Protein AF-A0A918FJD0-F1 (afdb_monomer_lite)

Radius of gyration: 16.18 Å; chains: 1; bounding box: 40×32×47 Å

InterPro domains:
  IPR008920 Transcription regulator FadR/GntR, C-terminal [G3DSA:1.20.120.530] (1-52)
  IPR008920 Transcription regulator FadR/GntR, C-terminal [SSF48008] (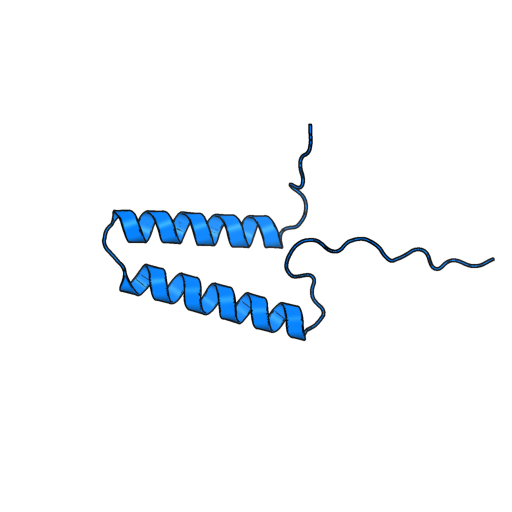6-49)

pLDDT: mean 75.7, std 21.08, range [31.19, 98.12]

Organism: NCBI:txid66870

Structure (mmCIF, N/CA/C/O backbone):
data_AF-A0A918FJD0-F1
#
_entry.id   AF-A0A918FJD0-F1
#
loop_
_atom_site.group_PDB
_atom_site.id
_atom_site.type_symbol
_atom_site.label_atom_id
_atom_site.label_alt_id
_atom_site.label_comp_id
_atom_site.label_asym_id
_atom_site.label_entity_id
_atom_site.label_seq_id
_atom_site.pdbx_PDB_ins_code
_atom_site.Cartn_x
_atom_site.Cartn_y
_atom_site.Cartn_z
_atom_site.occupancy
_atom_site.B_iso_or_equiv
_atom_site.auth_seq_id
_atom_site.auth_comp_id
_atom_site.auth_asym_id
_atom_site.auth_atom_id
_atom_site.pdbx_PDB_model_num
ATOM 1 N N . MET A 1 1 ? 8.056 25.282 -12.041 1.00 33.38 1 MET A N 1
ATOM 2 C CA . MET A 1 1 ? 7.607 24.374 -10.966 1.00 33.38 1 MET A CA 1
ATOM 3 C C . MET A 1 1 ? 7.455 22.983 -11.553 1.00 33.38 1 MET A C 1
ATOM 5 O O . MET A 1 1 ? 6.861 22.824 -12.610 1.00 33.38 1 MET A O 1
ATOM 9 N N . THR A 1 2 ? 8.139 22.035 -10.929 1.00 40.16 2 THR A N 1
ATOM 10 C CA . THR A 1 2 ? 8.472 20.680 -11.375 1.00 40.16 2 THR A CA 1
ATOM 11 C C . THR A 1 2 ? 7.248 19.770 -11.422 1.00 40.16 2 THR A C 1
ATOM 13 O O . THR A 1 2 ? 6.564 19.598 -10.420 1.00 40.16 2 THR A O 1
ATOM 16 N N . SER A 1 3 ? 6.982 19.137 -12.566 1.00 31.19 3 SER A N 1
ATOM 17 C CA . SER A 1 3 ? 5.984 18.070 -12.641 1.00 31.19 3 SER A CA 1
ATOM 18 C C . SER A 1 3 ? 6.588 16.843 -13.306 1.00 31.19 3 SER A C 1
ATOM 20 O O . SER A 1 3 ? 6.498 16.644 -14.513 1.00 31.19 3 SER A O 1
ATOM 22 N N . ALA A 1 4 ? 7.199 16.002 -12.472 1.00 45.91 4 ALA A N 1
ATOM 23 C CA . ALA A 1 4 ? 7.590 14.627 -12.766 1.00 45.91 4 ALA A CA 1
ATOM 24 C C . ALA A 1 4 ? 6.350 13.717 -12.932 1.00 45.91 4 ALA A C 1
ATOM 26 O O . ALA A 1 4 ? 6.260 12.634 -12.364 1.00 45.91 4 ALA A O 1
ATOM 27 N N . ARG A 1 5 ? 5.352 14.180 -13.691 1.00 44.81 5 ARG A N 1
ATOM 28 C CA . ARG A 1 5 ? 4.064 13.507 -13.903 1.00 44.81 5 ARG A CA 1
ATOM 29 C C . ARG A 1 5 ? 4.108 12.405 -14.962 1.00 44.81 5 ARG A C 1
ATOM 31 O O . ARG A 1 5 ? 3.087 11.781 -15.222 1.00 44.81 5 ARG A O 1
ATOM 38 N N . GLN A 1 6 ? 5.250 12.159 -15.598 1.00 43.78 6 GLN A N 1
ATOM 39 C CA . GLN A 1 6 ? 5.309 11.344 -16.812 1.00 43.78 6 GLN A CA 1
ATOM 40 C C . GLN A 1 6 ? 6.218 10.124 -16.654 1.00 43.78 6 GLN A C 1
ATOM 42 O O . GLN A 1 6 ? 7.233 9.978 -17.319 1.00 43.78 6 GLN A O 1
ATOM 47 N N . SER A 1 7 ? 5.814 9.194 -15.792 1.00 49.22 7 SER A N 1
ATOM 48 C CA . SER A 1 7 ? 6.043 7.771 -16.064 1.00 49.22 7 SER A CA 1
ATOM 49 C C . SER A 1 7 ? 4.839 6.993 -15.534 1.00 49.22 7 SER A C 1
ATOM 51 O O . SER A 1 7 ? 4.475 7.127 -14.366 1.00 49.22 7 SER A O 1
ATOM 53 N N . GLY A 1 8 ? 4.154 6.231 -16.395 1.00 57.62 8 GLY A N 1
ATOM 54 C CA . GLY A 1 8 ? 2.898 5.541 -16.051 1.00 57.62 8 GLY A CA 1
ATOM 55 C C . GLY A 1 8 ? 3.004 4.600 -14.840 1.00 57.62 8 GLY A C 1
ATOM 56 O O . GLY A 1 8 ? 2.005 4.316 -14.181 1.00 57.62 8 GLY A O 1
ATOM 57 N N . THR A 1 9 ? 4.223 4.184 -14.499 1.00 61.25 9 THR A N 1
ATOM 58 C CA . THR A 1 9 ? 4.584 3.374 -13.333 1.00 61.25 9 THR A CA 1
ATOM 59 C C . THR A 1 9 ? 4.566 4.151 -12.013 1.00 61.25 9 THR A C 1
ATOM 61 O O . THR A 1 9 ? 4.108 3.604 -11.014 1.00 61.25 9 THR A O 1
ATOM 64 N N . ALA A 1 10 ? 4.977 5.425 -11.981 1.00 69.94 10 ALA A N 1
ATOM 65 C CA . ALA A 1 10 ? 4.927 6.238 -10.758 1.00 69.94 10 ALA A CA 1
ATOM 66 C C . ALA A 1 10 ? 3.479 6.501 -10.313 1.00 69.94 10 ALA A C 1
ATOM 68 O O . ALA A 1 10 ? 3.141 6.332 -9.146 1.00 69.94 10 ALA A O 1
ATOM 69 N N . LEU A 1 11 ? 2.593 6.796 -11.268 1.00 76.88 11 LEU A N 1
ATOM 70 C CA . LEU A 1 11 ? 1.159 6.966 -11.014 1.00 76.88 11 LEU A CA 1
ATOM 71 C C . LEU A 1 11 ? 0.488 5.663 -10.544 1.00 76.88 11 LEU A C 1
ATOM 73 O O . LEU A 1 11 ? -0.500 5.679 -9.812 1.00 76.88 11 LEU A O 1
ATOM 77 N N 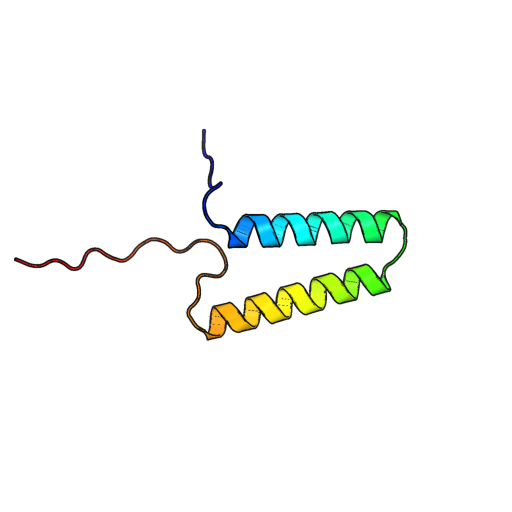. GLN A 1 12 ? 0.993 4.508 -10.981 1.00 78.25 12 GLN A N 1
ATOM 78 C CA . GLN A 1 12 ? 0.495 3.216 -10.517 1.00 78.25 12 GLN A CA 1
ATOM 79 C C . GLN A 1 12 ? 0.939 2.910 -9.082 1.00 78.25 12 GLN A C 1
ATOM 81 O O . GLN A 1 12 ? 0.138 2.377 -8.316 1.00 78.25 12 GLN A O 1
ATOM 86 N N . SER A 1 13 ? 2.176 3.256 -8.714 1.00 80.50 13 SER A N 1
ATOM 87 C CA . SER A 1 13 ? 2.644 3.183 -7.325 1.00 80.50 13 SER A CA 1
ATOM 88 C C . SER A 1 13 ? 1.817 4.084 -6.414 1.00 80.50 13 SER A C 1
ATOM 90 O O . SER A 1 13 ? 1.305 3.605 -5.409 1.00 80.50 13 SER A O 1
ATOM 92 N N . ASP A 1 14 ? 1.599 5.334 -6.821 1.00 85.38 14 ASP A N 1
ATOM 93 C CA . ASP A 1 14 ? 0.864 6.336 -6.043 1.00 85.38 14 ASP A CA 1
ATOM 94 C C . ASP A 1 14 ? -0.586 5.905 -5.760 1.00 85.38 14 ASP A C 1
ATOM 96 O O . ASP A 1 14 ? -1.045 5.929 -4.621 1.00 85.38 14 ASP A O 1
ATOM 100 N N . ARG A 1 15 ? -1.282 5.361 -6.770 1.00 89.12 15 ARG A N 1
ATOM 101 C CA . ARG A 1 15 ? -2.630 4.791 -6.590 1.00 89.12 15 ARG A CA 1
ATOM 102 C C . ARG A 1 15 ? -2.661 3.609 -5.622 1.00 89.12 15 ARG A C 1
ATOM 104 O O . ARG A 1 15 ? -3.593 3.493 -4.835 1.00 89.12 15 ARG A O 1
ATOM 111 N N . LYS A 1 16 ? -1.657 2.727 -5.674 1.00 86.56 16 LYS A N 1
ATOM 112 C CA . LYS A 1 16 ? -1.566 1.591 -4.742 1.00 86.56 16 LYS A CA 1
ATOM 113 C C . LYS A 1 16 ? -1.273 2.058 -3.318 1.00 86.56 16 LYS A C 1
ATOM 115 O O . LYS A 1 16 ? -1.797 1.473 -2.381 1.00 86.56 16 LYS A O 1
ATOM 120 N N . HIS A 1 17 ? -0.466 3.103 -3.154 1.00 91.88 17 HIS A N 1
ATOM 121 C CA . HIS A 1 17 ? -0.191 3.690 -1.842 1.00 91.88 17 HIS A CA 1
ATOM 122 C C . HIS A 1 17 ? -1.424 4.393 -1.272 1.00 91.88 17 HIS A C 1
ATOM 124 O O . HIS A 1 17 ? -1.704 4.229 -0.091 1.00 91.88 17 HIS A O 1
ATOM 130 N N . HIS A 1 18 ? -2.204 5.091 -2.102 1.00 94.62 18 HIS A N 1
ATOM 131 C CA . HIS A 1 18 ? -3.471 5.687 -1.672 1.00 94.62 18 HIS A CA 1
ATOM 132 C C . HIS A 1 18 ? -4.461 4.630 -1.164 1.00 94.62 18 HIS A C 1
ATOM 134 O O . HIS A 1 18 ? -4.973 4.763 -0.058 1.00 94.62 18 HIS A O 1
ATOM 140 N N . LEU A 1 19 ? -4.626 3.530 -1.906 1.00 94.31 19 LEU A N 1
ATOM 141 C CA . LEU A 1 19 ? -5.472 2.406 -1.493 1.00 94.31 19 LEU A CA 1
ATOM 142 C C . LEU A 1 19 ? -5.030 1.798 -0.151 1.00 94.31 19 LEU A C 1
ATOM 144 O O . LEU A 1 19 ? -5.854 1.440 0.679 1.00 94.31 19 LEU A O 1
ATOM 148 N N . VAL A 1 20 ? -3.723 1.692 0.094 1.00 96.00 20 VAL A N 1
ATOM 149 C CA . VAL A 1 20 ? -3.204 1.190 1.378 1.00 96.00 20 VAL A CA 1
ATOM 150 C C . VAL A 1 20 ? -3.582 2.119 2.531 1.00 96.00 20 VAL A C 1
ATOM 152 O O . VAL A 1 20 ? -3.922 1.638 3.608 1.00 96.00 20 VAL A O 1
ATOM 155 N N . LEU A 1 21 ? -3.554 3.437 2.318 1.00 96.25 21 LEU A N 1
ATOM 156 C CA . LEU A 1 21 ? -3.995 4.395 3.332 1.00 96.25 21 LEU A CA 1
ATOM 157 C C . LEU A 1 21 ? -5.496 4.267 3.611 1.00 96.25 21 LEU A C 1
ATOM 159 O O . LEU A 1 21 ? -5.882 4.299 4.776 1.00 96.25 21 LEU A O 1
ATOM 163 N N . GLU A 1 22 ? -6.320 4.073 2.580 1.00 97.62 22 GLU A N 1
ATOM 164 C CA . GLU A 1 22 ? -7.759 3.821 2.737 1.00 97.62 22 GLU A CA 1
ATOM 165 C C . GLU A 1 22 ? -8.013 2.562 3.579 1.00 97.62 22 GLU A C 1
ATOM 167 O O . GLU A 1 22 ? -8.708 2.634 4.589 1.00 97.62 22 GLU A O 1
ATOM 172 N N . LEU A 1 23 ? -7.345 1.449 3.264 1.00 97.69 23 LEU A N 1
ATOM 173 C CA . LEU A 1 23 ? -7.471 0.192 4.014 1.00 97.69 23 LEU A CA 1
ATOM 174 C C . LEU A 1 23 ? -7.034 0.334 5.483 1.00 97.69 23 LEU A C 1
ATOM 176 O O . LEU A 1 23 ? -7.684 -0.185 6.390 1.00 97.69 23 LEU A O 1
ATOM 180 N N . ILE A 1 24 ? -5.970 1.098 5.755 1.00 95.69 24 ILE A N 1
ATOM 181 C CA . ILE A 1 24 ? -5.529 1.389 7.131 1.00 95.69 24 ILE A CA 1
ATOM 182 C C . ILE A 1 24 ? -6.578 2.214 7.889 1.00 95.69 24 ILE A C 1
ATOM 184 O O . ILE A 1 24 ? -6.808 1.974 9.081 1.00 95.69 24 ILE A O 1
ATOM 188 N N . LEU A 1 25 ? -7.210 3.187 7.225 1.00 97.44 25 LEU A N 1
ATOM 189 C CA . LEU A 1 25 ? -8.288 3.982 7.816 1.00 97.44 25 LEU A CA 1
ATOM 190 C C . LEU A 1 25 ? -9.514 3.113 8.124 1.00 97.44 25 LEU A C 1
ATOM 192 O O . LEU A 1 25 ? -10.105 3.266 9.193 1.00 97.44 25 LEU A O 1
ATOM 196 N N . GLU A 1 26 ? -9.820 2.150 7.255 1.00 98.12 26 GLU A N 1
ATOM 197 C CA . GLU A 1 26 ? -10.864 1.135 7.447 1.00 98.12 26 GLU A CA 1
ATOM 198 C C . GLU A 1 26 ? -10.493 0.049 8.473 1.00 98.12 26 GLU A C 1
ATOM 200 O O . GLU A 1 26 ? -11.316 -0.806 8.791 1.00 98.12 26 GLU A O 1
ATOM 205 N N . LYS A 1 27 ? -9.285 0.112 9.055 1.00 97.75 27 LYS A N 1
ATOM 206 C CA . LYS A 1 27 ? -8.732 -0.872 10.004 1.00 97.75 27 LYS A CA 1
ATOM 207 C C . LYS A 1 27 ? -8.517 -2.265 9.408 1.00 97.75 27 LYS A C 1
ATOM 209 O O . LYS A 1 27 ? -8.323 -3.218 10.160 1.00 97.75 27 LYS A O 1
ATOM 214 N N . ASP A 1 28 ? -8.454 -2.371 8.088 1.00 97.88 28 ASP A N 1
ATOM 215 C CA . ASP A 1 28 ? -8.106 -3.602 7.389 1.00 97.88 28 ASP A CA 1
ATOM 216 C C . ASP A 1 28 ? -6.588 -3.681 7.151 1.00 97.88 28 ASP A C 1
ATOM 218 O O . ASP A 1 28 ? -6.051 -3.349 6.088 1.00 97.88 28 ASP A O 1
ATOM 222 N N . GLY A 1 29 ? -5.871 -4.091 8.201 1.00 97.25 29 GLY A N 1
ATOM 223 C CA . GLY A 1 29 ? -4.415 -4.242 8.166 1.00 97.25 29 GLY A CA 1
ATOM 224 C C . GLY A 1 29 ? -3.937 -5.390 7.273 1.00 97.25 29 GLY A C 1
ATOM 225 O O . GLY A 1 29 ? -2.894 -5.263 6.630 1.00 97.25 29 GLY A O 1
ATOM 226 N N . ASP A 1 30 ? -4.705 -6.477 7.192 1.00 98.00 30 ASP A N 1
ATOM 227 C CA . ASP A 1 30 ? -4.342 -7.667 6.420 1.00 98.00 30 ASP A CA 1
ATOM 228 C C . ASP A 1 30 ? -4.382 -7.370 4.914 1.00 98.00 30 ASP A C 1
ATOM 230 O O . ASP A 1 30 ? -3.433 -7.677 4.180 1.00 98.00 30 ASP A O 1
ATOM 234 N N . SER A 1 31 ? -5.434 -6.690 4.444 1.00 96.38 31 SER A N 1
ATOM 235 C CA . SER A 1 31 ? -5.523 -6.253 3.048 1.00 96.38 31 SER A CA 1
ATOM 236 C C . SER A 1 31 ? -4.458 -5.211 2.709 1.00 96.38 31 SER A C 1
ATOM 238 O O . SER A 1 31 ? -3.841 -5.281 1.640 1.00 96.38 31 SER A O 1
ATOM 240 N N . ALA A 1 32 ? -4.182 -4.268 3.617 1.00 97.38 32 ALA A N 1
ATOM 241 C CA . ALA A 1 32 ? -3.124 -3.275 3.432 1.00 97.38 32 ALA A CA 1
ATOM 242 C C . ALA A 1 32 ? -1.741 -3.936 3.273 1.00 97.38 32 ALA A C 1
ATOM 244 O O . ALA A 1 32 ? -0.977 -3.592 2.360 1.00 97.38 32 ALA A O 1
ATOM 245 N N . GLU A 1 33 ? -1.429 -4.926 4.116 1.00 97.31 33 GLU A N 1
ATOM 246 C CA . GLU A 1 33 ? -0.195 -5.705 4.018 1.00 97.31 33 GLU A CA 1
ATOM 247 C C . GLU A 1 33 ? -0.113 -6.443 2.679 1.00 97.31 33 GLU A C 1
ATOM 249 O O . GLU A 1 33 ? 0.912 -6.376 1.991 1.00 97.31 33 GLU A O 1
ATOM 254 N N . HIS A 1 34 ? -1.196 -7.113 2.278 1.00 96.94 34 HIS A N 1
ATOM 255 C CA . HIS A 1 34 ? -1.249 -7.864 1.029 1.00 96.94 34 HIS A CA 1
ATOM 256 C C . HIS A 1 34 ? -0.951 -6.972 -0.186 1.00 96.94 34 HIS A C 1
ATOM 258 O O . HIS A 1 34 ? -0.090 -7.302 -1.012 1.00 96.94 34 HIS A O 1
ATOM 264 N N . VAL A 1 35 ? -1.596 -5.803 -0.265 1.00 95.00 35 VAL A N 1
ATOM 265 C CA . VAL A 1 35 ? -1.389 -4.833 -1.351 1.00 95.00 35 VAL A CA 1
ATOM 266 C C . VAL A 1 35 ? 0.064 -4.350 -1.393 1.00 95.00 35 VAL A C 1
ATOM 268 O O . VAL A 1 35 ? 0.673 -4.319 -2.470 1.00 95.00 35 VAL A O 1
ATOM 271 N N . MET A 1 36 ? 0.659 -4.023 -0.241 1.00 94.81 36 MET A N 1
ATOM 272 C CA . MET A 1 36 ? 2.056 -3.578 -0.173 1.00 94.81 36 MET A CA 1
ATOM 273 C C . MET A 1 36 ? 3.048 -4.686 -0.524 1.00 94.81 36 MET A C 1
ATOM 275 O O . MET A 1 36 ? 4.024 -4.445 -1.241 1.00 94.81 36 MET A O 1
ATOM 279 N N . ARG A 1 37 ? 2.794 -5.916 -0.076 1.00 96.19 37 ARG A N 1
ATOM 280 C CA . ARG A 1 37 ? 3.631 -7.082 -0.374 1.00 96.19 37 ARG A CA 1
ATOM 281 C C . ARG A 1 37 ? 3.685 -7.352 -1.875 1.00 96.19 37 ARG A C 1
ATOM 283 O O . ARG A 1 37 ? 4.774 -7.529 -2.428 1.00 96.19 37 ARG A O 1
ATOM 290 N N . GLU A 1 38 ? 2.540 -7.331 -2.548 1.00 94.81 38 GLU A N 1
ATOM 291 C CA . GLU A 1 38 ? 2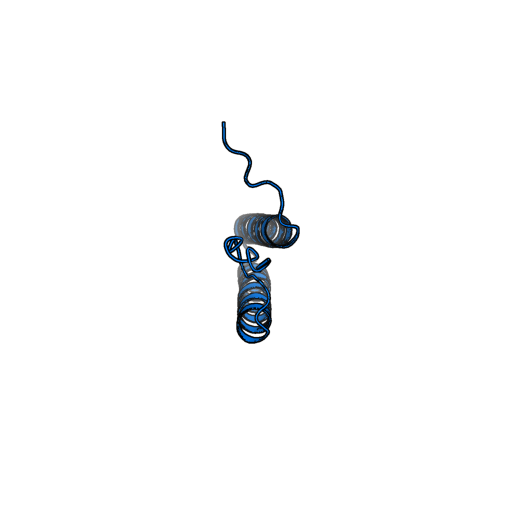.474 -7.533 -3.997 1.00 94.81 38 GLU A CA 1
ATOM 292 C C . GLU A 1 38 ? 3.043 -6.340 -4.774 1.00 94.81 38 GLU A C 1
ATOM 294 O O . GLU A 1 38 ? 3.725 -6.528 -5.784 1.00 94.81 38 GLU A O 1
ATOM 299 N N . HIS A 1 39 ? 2.870 -5.113 -4.275 1.00 92.62 39 HIS A N 1
ATOM 300 C CA . HIS A 1 39 ? 3.536 -3.933 -4.824 1.00 92.62 39 HIS A CA 1
ATOM 301 C C . HIS A 1 39 ? 5.067 -4.080 -4.809 1.00 92.62 39 HIS A C 1
ATOM 303 O O . HIS A 1 39 ? 5.704 -3.953 -5.855 1.00 92.62 39 HIS A O 1
ATOM 309 N N . VAL A 1 40 ? 5.664 -4.415 -3.659 1.00 90.25 40 VAL A N 1
ATOM 310 C CA . VAL A 1 40 ? 7.121 -4.592 -3.526 1.00 90.25 40 VAL A CA 1
ATOM 311 C C . VAL A 1 40 ? 7.620 -5.742 -4.396 1.00 90.25 40 VAL A C 1
ATOM 313 O O . VAL A 1 40 ? 8.674 -5.628 -5.020 1.00 90.25 40 VAL A O 1
ATOM 316 N N . ARG A 1 41 ? 6.867 -6.844 -4.489 1.00 91.88 41 ARG A N 1
ATOM 317 C CA . ARG A 1 41 ? 7.207 -7.974 -5.367 1.00 91.88 41 ARG A CA 1
ATOM 318 C C . ARG A 1 41 ? 7.199 -7.580 -6.838 1.00 91.88 41 ARG A C 1
ATOM 320 O O . ARG A 1 41 ? 8.145 -7.923 -7.548 1.00 91.88 41 ARG A O 1
ATOM 327 N N . ALA A 1 42 ? 6.171 -6.867 -7.291 1.00 86.31 42 ALA A N 1
ATOM 328 C CA . ALA A 1 42 ? 6.072 -6.387 -8.666 1.00 86.31 42 ALA A CA 1
ATOM 329 C C . ALA A 1 42 ? 7.215 -5.420 -8.997 1.00 86.31 42 ALA A C 1
ATOM 331 O O . ALA A 1 42 ? 7.872 -5.578 -10.027 1.00 86.31 42 ALA A O 1
ATOM 332 N N . SER A 1 43 ? 7.521 -4.501 -8.080 1.00 84.06 43 SER A N 1
ATOM 333 C CA . SER A 1 43 ? 8.676 -3.618 -8.200 1.00 84.06 43 SER A CA 1
ATOM 334 C C . SER A 1 43 ? 9.975 -4.436 -8.255 1.00 84.06 43 SER A C 1
ATOM 336 O O . SER A 1 43 ? 10.727 -4.400 -9.218 1.00 84.06 43 SER A O 1
ATOM 338 N N . ARG A 1 44 ? 10.241 -5.332 -7.312 1.00 87.44 44 ARG A N 1
ATOM 339 C CA . ARG A 1 44 ? 11.460 -6.152 -7.386 1.00 87.44 44 ARG A CA 1
ATOM 340 C C . ARG A 1 44 ? 11.603 -6.910 -8.719 1.00 87.44 44 ARG A C 1
ATOM 342 O O . ARG A 1 44 ? 12.710 -6.992 -9.244 1.00 87.44 44 ARG A O 1
ATOM 349 N N . ARG A 1 45 ? 10.508 -7.432 -9.285 1.00 87.12 45 ARG A N 1
ATOM 350 C CA . ARG A 1 45 ? 10.525 -8.112 -10.593 1.00 87.12 45 ARG A CA 1
ATOM 351 C C . ARG A 1 45 ? 10.877 -7.174 -11.742 1.00 87.12 45 ARG A C 1
ATOM 353 O O . ARG A 1 45 ? 11.728 -7.538 -12.544 1.00 87.12 45 ARG A O 1
ATOM 360 N N . ALA A 1 46 ? 10.268 -5.993 -11.827 1.00 83.38 46 ALA A N 1
ATOM 361 C CA . ALA A 1 46 ? 10.588 -5.078 -12.919 1.00 83.38 46 ALA A CA 1
ATOM 362 C C . ALA A 1 46 ? 12.021 -4.507 -12.791 1.00 83.38 46 ALA A C 1
ATOM 364 O O . ALA A 1 46 ? 12.685 -4.380 -13.812 1.00 83.38 46 ALA A O 1
ATOM 365 N N . LEU A 1 47 ? 12.560 -4.328 -11.573 1.00 82.12 47 LEU A N 1
ATOM 366 C CA . LEU A 1 47 ? 13.964 -3.942 -11.361 1.00 82.12 47 LEU A CA 1
ATOM 367 C C . LEU A 1 47 ? 14.906 -4.999 -11.937 1.00 82.12 47 LEU A C 1
ATOM 369 O O . LEU A 1 47 ? 15.823 -4.687 -12.689 1.00 82.12 47 LEU A O 1
ATOM 373 N N . MET A 1 48 ? 14.646 -6.266 -11.609 1.00 84.25 48 MET A N 1
ATOM 374 C CA . MET A 1 48 ? 15.437 -7.399 -12.097 1.00 84.25 48 MET A CA 1
ATOM 375 C C . MET A 1 48 ? 15.295 -7.615 -13.608 1.00 84.25 48 MET A C 1
ATOM 377 O O . MET A 1 48 ? 16.211 -8.135 -14.235 1.00 84.25 48 MET A O 1
ATOM 381 N N . ALA A 1 49 ? 14.176 -7.197 -14.203 1.00 83.44 49 ALA A N 1
ATOM 382 C CA . ALA A 1 49 ? 13.966 -7.220 -15.649 1.00 83.44 49 ALA A CA 1
ATOM 383 C C . ALA A 1 49 ? 14.642 -6.047 -16.387 1.00 83.44 49 ALA A C 1
ATOM 385 O O . ALA A 1 49 ? 14.467 -5.916 -17.596 1.00 83.44 49 ALA A O 1
ATOM 386 N N . GLY A 1 50 ? 15.368 -5.167 -15.684 1.00 74.06 50 GLY A N 1
ATOM 387 C CA . GLY A 1 50 ? 15.930 -3.946 -16.267 1.00 74.06 50 GLY A CA 1
ATOM 388 C C . GLY A 1 50 ? 14.867 -2.919 -16.664 1.00 74.06 50 GLY A C 1
ATOM 389 O O . GLY A 1 50 ? 15.170 -1.958 -17.369 1.00 74.06 50 GLY A O 1
ATOM 390 N N . LEU A 1 51 ? 13.619 -3.105 -16.222 1.00 70.81 51 LEU A N 1
ATOM 391 C CA . LEU A 1 51 ? 12.571 -2.110 -16.381 1.00 70.81 51 LEU A CA 1
ATOM 392 C C . LEU A 1 51 ? 12.792 -0.995 -15.353 1.00 70.81 51 LEU A C 1
ATOM 394 O O . LEU A 1 51 ? 13.052 -1.280 -14.179 1.00 70.81 51 LEU A O 1
ATOM 398 N N . PRO A 1 52 ? 12.652 0.279 -15.755 1.00 61.00 52 PRO A N 1
ATOM 399 C CA . PRO A 1 52 ? 12.823 1.389 -14.837 1.00 61.00 52 PRO A CA 1
ATOM 400 C C . PRO A 1 52 ? 11.766 1.310 -13.739 1.00 61.00 52 PRO A C 1
ATOM 402 O O . PRO A 1 52 ? 10.558 1.381 -13.990 1.00 61.00 52 PRO A O 1
ATOM 405 N N . ILE A 1 53 ? 12.233 1.185 -12.503 1.00 61.78 53 ILE A N 1
ATOM 406 C CA . ILE A 1 53 ? 11.376 1.213 -11.320 1.00 61.78 53 ILE A CA 1
ATOM 407 C C . ILE A 1 53 ? 11.617 2.528 -10.650 1.00 61.78 53 ILE A C 1
ATOM 409 O O . ILE A 1 53 ? 12.514 2.674 -9.829 1.00 61.78 53 ILE A O 1
ATOM 413 N N . GLY A 1 54 ? 10.814 3.495 -11.065 1.00 62.50 54 GLY A N 1
ATOM 414 C CA . GLY A 1 54 ? 11.021 4.868 -10.661 1.00 62.50 54 GLY A CA 1
ATOM 415 C C . GLY A 1 54 ? 12.249 5.456 -11.349 1.00 62.50 54 GLY A C 1
ATOM 416 O O . GLY A 1 54 ? 13.375 5.041 -11.122 1.00 62.50 54 GLY A O 1
ATOM 417 N N . GLY A 1 55 ? 11.995 6.439 -12.211 1.00 58.47 55 GLY A N 1
ATOM 418 C CA . GLY A 1 55 ? 12.950 7.472 -12.611 1.00 58.47 55 GLY A CA 1
ATOM 419 C C . GLY A 1 55 ? 14.405 7.043 -12.809 1.00 58.47 55 GLY A C 1
ATOM 420 O O . GLY A 1 55 ? 15.239 7.210 -11.927 1.00 58.47 55 GLY A O 1
ATOM 421 N N . SER A 1 56 ? 14.749 6.612 -14.016 1.00 46.09 56 SER A N 1
ATOM 422 C CA . SER A 1 56 ? 16.110 6.764 -14.536 1.00 46.09 56 SER A CA 1
ATOM 423 C C . SER A 1 56 ? 16.001 6.986 -16.037 1.00 46.09 56 SER A C 1
ATOM 425 O O . SER A 1 56 ? 15.910 6.032 -16.801 1.00 46.09 56 SER A O 1
ATOM 427 N N . ASN A 1 57 ? 15.938 8.249 -16.459 1.00 46.44 57 ASN A N 1
ATOM 428 C CA . ASN A 1 57 ? 16.060 8.609 -17.867 1.00 46.44 57 ASN A CA 1
ATOM 429 C C . ASN A 1 57 ? 17.241 9.556 -18.052 1.00 46.44 57 ASN A C 1
ATOM 431 O O . ASN A 1 57 ? 17.052 10.736 -18.310 1.00 46.44 57 ASN A O 1
ATOM 435 N N . GLU A 1 58 ? 18.449 9.015 -17.924 1.00 47.81 58 GLU A N 1
ATOM 436 C CA . GLU A 1 58 ? 19.651 9.588 -18.526 1.00 47.81 58 GLU A CA 1
ATOM 437 C C . GLU A 1 58 ? 20.545 8.446 -19.005 1.00 47.81 58 GLU A C 1
ATOM 439 O O . GLU A 1 58 ? 21.425 7.985 -18.283 1.00 47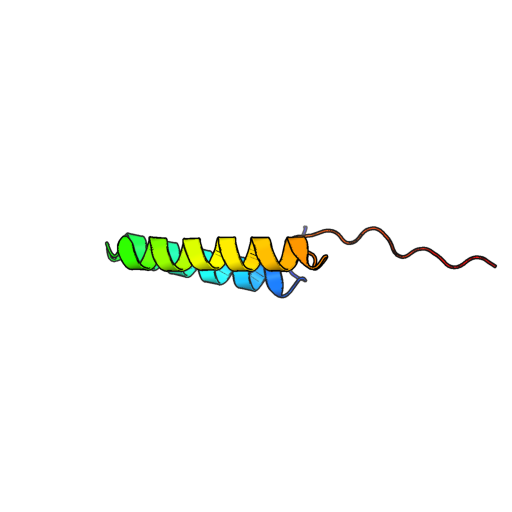.81 58 GLU A O 1
ATOM 444 N N . ARG A 1 59 ? 20.268 7.954 -20.218 1.00 52.66 59 ARG A N 1
ATOM 445 C CA . ARG A 1 59 ? 21.267 7.533 -21.218 1.00 52.66 59 ARG A CA 1
ATOM 446 C C . ARG A 1 59 ? 20.560 6.938 -22.434 1.00 52.66 59 ARG A C 1
ATOM 448 O O . ARG A 1 59 ? 20.340 5.737 -22.518 1.00 52.66 59 ARG A O 1
ATOM 455 N N . PHE A 1 60 ? 20.294 7.790 -23.419 1.00 46.00 60 PHE A N 1
ATOM 456 C CA . PHE A 1 60 ? 20.476 7.386 -24.810 1.00 46.00 60 PHE A CA 1
ATOM 457 C C . PHE A 1 60 ? 20.937 8.591 -25.632 1.00 46.00 60 PHE A C 1
ATOM 459 O O . PHE A 1 60 ? 20.155 9.328 -26.218 1.00 46.00 60 PHE A O 1
ATOM 466 N N . GLY A 1 61 ? 22.248 8.813 -25.592 1.00 43.12 61 GLY A N 1
ATOM 467 C CA . GLY A 1 61 ? 22.976 9.730 -26.459 1.00 43.12 61 GLY A CA 1
ATOM 468 C C . GLY A 1 61 ? 24.144 8.976 -27.080 1.00 43.12 61 GLY A C 1
ATOM 469 O O . GLY A 1 61 ? 25.296 9.314 -26.844 1.00 43.12 61 GLY A O 1
ATOM 470 N N . THR A 1 62 ? 23.847 7.890 -27.794 1.00 52.47 62 THR A N 1
ATOM 471 C CA . THR A 1 62 ? 24.780 7.273 -28.739 1.00 52.47 62 THR A CA 1
ATOM 472 C C . THR A 1 62 ? 24.275 7.564 -30.143 1.00 52.47 62 THR A C 1
ATOM 474 O O . THR A 1 62 ? 23.422 6.851 -30.665 1.00 52.47 62 THR A O 1
ATOM 4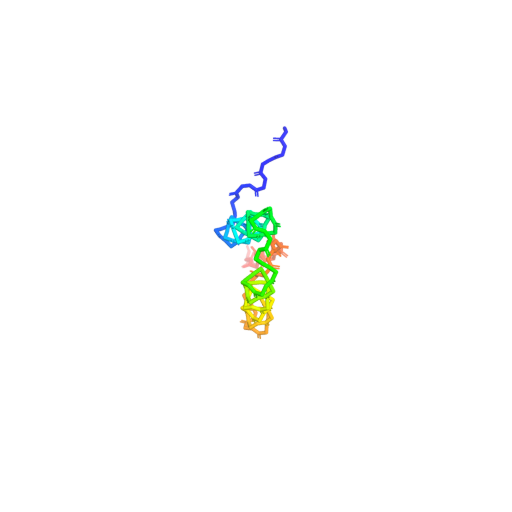77 N N . ALA A 1 63 ? 24.805 8.621 -30.743 1.00 43.34 63 ALA A N 1
ATOM 478 C CA . ALA A 1 63 ? 24.902 8.746 -32.187 1.00 43.34 63 ALA A CA 1
ATOM 479 C C . ALA A 1 63 ? 26.237 9.437 -32.461 1.00 43.34 63 ALA A C 1
ATOM 481 O O . ALA A 1 63 ? 26.370 10.648 -32.314 1.00 43.34 63 ALA A O 1
ATOM 482 N N . GLY A 1 64 ? 27.248 8.620 -32.749 1.00 55.59 64 GLY A N 1
ATOM 483 C CA . GLY A 1 64 ? 28.402 9.089 -33.492 1.00 55.59 64 GLY A CA 1
ATOM 484 C C . GLY A 1 64 ? 28.007 9.212 -34.958 1.00 55.59 64 GLY A C 1
ATOM 485 O O . GLY A 1 64 ? 27.400 8.287 -35.496 1.00 55.59 64 GLY A O 1
ATOM 486 N N . SER A 1 65 ? 28.313 10.365 -35.542 1.00 52.16 65 SER A N 1
ATOM 487 C CA . SER A 1 65 ? 29.084 10.548 -36.776 1.00 52.16 65 SER A CA 1
ATOM 488 C C . SER A 1 65 ? 29.319 12.037 -36.985 1.00 52.16 65 SER A C 1
ATOM 490 O O . SER A 1 65 ? 28.345 12.807 -36.845 1.00 52.16 65 SER A O 1
#

Secondary structure (DSSP, 8-state):
-------HHHHHHHHHHHHHHHHHHTT-HHHHHHHHHHHHHHHHHHHHTT--SS-----------

Foldseek 3Di:
DDDPPDDPLVVVVVVLVVVLVVCVVVVNNVVSVVSVVVVVVVLVVCVVVVHDSPDDPPDDPDDDD

Sequence (65 aa):
MTSARQSGTALQSDRKHHLVLELILEKDGDSAEHVMREHVRASRRA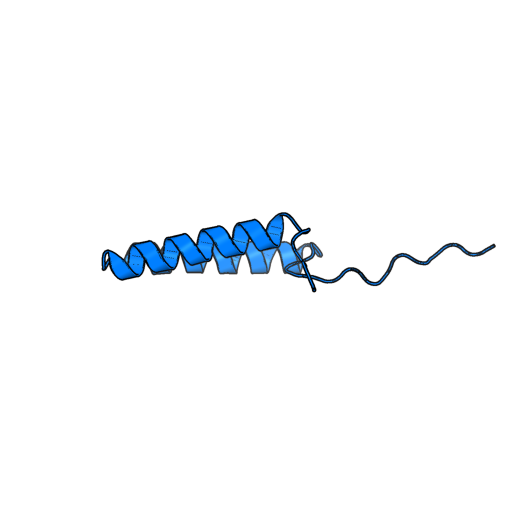LMAGLPIGGSNERFGTAGS